Protein AF-A0A091WFA8-F1 (afdb_monomer_lite)

Radius of gyration: 13.47 Å; chains: 1; bounding box: 24×28×40 Å

Structure (mmCIF, N/CA/C/O backbone):
data_AF-A0A091WFA8-F1
#
_entry.id   AF-A0A091WFA8-F1
#
loop_
_atom_site.group_PDB
_atom_site.id
_atom_site.type_symbol
_atom_site.label_atom_id
_atom_site.label_alt_id
_atom_site.label_comp_id
_atom_site.label_asym_id
_atom_site.label_entity_id
_atom_site.label_seq_id
_atom_site.pdbx_PDB_ins_code
_atom_site.Cartn_x
_atom_site.Cartn_y
_atom_site.Cartn_z
_atom_site.occupancy
_atom_site.B_iso_or_equiv
_atom_site.auth_seq_id
_atom_site.auth_comp_id
_atom_site.auth_asym_id
_atom_site.auth_atom_id
_atom_site.pdbx_PDB_model_num
ATOM 1 N N . MET A 1 1 ? -10.189 20.119 -2.370 1.00 68.50 1 MET A N 1
ATOM 2 C CA . MET A 1 1 ? -11.393 19.409 -1.897 1.00 68.50 1 MET A CA 1
ATOM 3 C C . MET A 1 1 ? -11.334 17.909 -2.203 1.00 68.50 1 MET A C 1
ATOM 5 O O . MET A 1 1 ? -11.647 17.156 -1.308 1.00 68.50 1 MET A O 1
ATOM 9 N N . GLU A 1 2 ? -10.778 17.435 -3.322 1.00 70.19 2 GLU A N 1
ATOM 10 C CA . GLU A 1 2 ? -10.627 15.976 -3.578 1.00 70.19 2 GLU A CA 1
ATOM 11 C C . GLU A 1 2 ? -9.296 15.375 -3.068 1.00 70.19 2 GLU A C 1
ATOM 13 O O . GLU A 1 2 ? -9.226 14.260 -2.551 1.00 70.19 2 GLU A O 1
ATOM 18 N N . SER A 1 3 ? -8.207 16.148 -3.150 1.00 76.81 3 SER A N 1
ATOM 19 C CA . SER A 1 3 ? -6.851 15.680 -2.822 1.00 76.81 3 SER A CA 1
ATOM 20 C C . SER A 1 3 ? -6.654 15.316 -1.348 1.00 76.81 3 SER A C 1
ATOM 22 O O . SER A 1 3 ? -5.904 14.395 -1.030 1.00 76.81 3 SER A O 1
ATOM 24 N N . GLN A 1 4 ? -7.334 16.011 -0.431 1.00 81.69 4 GLN A N 1
ATOM 25 C CA . GLN A 1 4 ? -7.282 15.697 0.999 1.00 81.69 4 GLN A CA 1
ATOM 26 C C . GLN A 1 4 ? -8.005 14.387 1.319 1.00 81.69 4 GLN A C 1
ATOM 28 O O . GLN A 1 4 ? -7.520 13.624 2.153 1.00 81.69 4 GLN A O 1
ATOM 33 N N . TYR A 1 5 ? -9.119 14.105 0.639 1.00 81.88 5 TYR A N 1
ATOM 34 C CA . TYR A 1 5 ? -9.852 12.852 0.791 1.00 81.88 5 TYR A CA 1
ATOM 35 C C . TYR A 1 5 ? -9.010 11.669 0.301 1.00 81.88 5 TYR A C 1
ATOM 37 O O . TYR A 1 5 ? -8.769 10.732 1.065 1.00 81.88 5 TYR A O 1
ATOM 45 N N . LEU A 1 6 ? -8.429 11.772 -0.903 1.00 81.19 6 LEU A N 1
ATOM 46 C CA . LEU A 1 6 ? -7.483 10.772 -1.412 1.00 81.19 6 LEU A CA 1
ATOM 47 C C . LEU A 1 6 ? -6.297 10.572 -0.466 1.00 81.19 6 LEU A C 1
ATOM 49 O O . LEU A 1 6 ? -5.937 9.443 -0.147 1.00 81.19 6 LEU A O 1
ATOM 53 N N . LYS A 1 7 ? -5.710 11.657 0.044 1.00 82.00 7 LYS A N 1
ATOM 54 C CA . LYS A 1 7 ? -4.582 11.565 0.978 1.00 82.00 7 LYS A CA 1
ATOM 55 C C . LYS A 1 7 ? -4.973 10.894 2.298 1.00 82.00 7 LYS A C 1
ATOM 57 O O . LYS A 1 7 ? -4.145 10.204 2.884 1.00 82.00 7 LYS A O 1
ATOM 62 N N . ARG A 1 8 ? -6.210 11.065 2.766 1.00 82.50 8 ARG A N 1
ATOM 63 C CA . ARG A 1 8 ? -6.692 10.460 4.014 1.00 82.50 8 ARG A CA 1
ATOM 64 C C . ARG A 1 8 ? -7.022 8.976 3.848 1.00 82.50 8 ARG A C 1
ATOM 66 O O . ARG A 1 8 ? -6.673 8.190 4.720 1.00 82.50 8 ARG A O 1
ATOM 73 N N . CYS A 1 9 ? -7.650 8.597 2.737 1.00 81.94 9 CYS A N 1
ATOM 74 C CA . CYS A 1 9 ? -8.059 7.215 2.476 1.00 81.94 9 CYS A CA 1
ATOM 75 C C . CYS A 1 9 ? -6.920 6.352 1.920 1.00 81.94 9 CYS A C 1
ATOM 77 O O . CYS A 1 9 ? -6.731 5.219 2.352 1.00 81.94 9 CYS A O 1
ATOM 79 N N . LEU A 1 10 ? -6.147 6.888 0.975 1.00 81.12 10 LEU A N 1
ATOM 80 C CA . LEU A 1 10 ? -5.128 6.149 0.226 1.00 81.12 10 LEU A CA 1
ATOM 81 C C . LEU A 1 10 ? -3.704 6.561 0.597 1.00 81.12 10 LEU A C 1
ATOM 83 O O . LEU A 1 10 ? -2.768 5.854 0.248 1.00 81.12 10 LEU A O 1
ATOM 87 N N . GLY A 1 11 ? -3.501 7.667 1.318 1.00 85.62 11 GLY A N 1
ATOM 88 C CA . GLY A 1 11 ? -2.152 8.170 1.589 1.00 85.62 11 GLY A CA 1
ATOM 89 C C . GLY A 1 11 ? -1.296 7.207 2.409 1.00 85.62 11 GLY A C 1
ATOM 90 O O . GLY A 1 11 ? -0.132 7.009 2.078 1.00 85.62 11 GLY A O 1
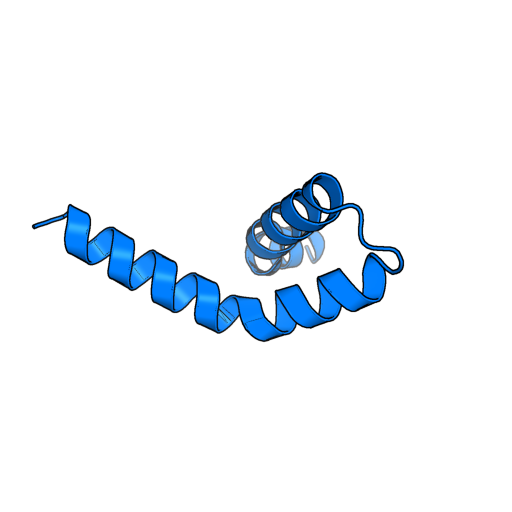ATOM 91 N N . SER A 1 12 ? -1.851 6.579 3.447 1.00 85.25 12 SER A N 1
ATOM 92 C CA . SER A 1 12 ? -1.110 5.598 4.257 1.00 85.25 12 SER A CA 1
ATOM 93 C C . SER A 1 12 ? -0.858 4.292 3.498 1.00 85.25 12 SER A C 1
ATOM 95 O O . SER A 1 12 ? 0.224 3.724 3.609 1.00 85.25 12 SER A O 1
ATOM 97 N N . CYS A 1 13 ? -1.835 3.853 2.699 1.00 87.12 13 CYS A N 1
ATOM 98 C CA . CYS A 1 13 ? -1.733 2.669 1.847 1.00 87.12 13 CYS A CA 1
ATOM 99 C C . CYS A 1 13 ? -0.640 2.851 0.787 1.00 87.12 13 CYS A C 1
ATOM 101 O O . CYS A 1 13 ? 0.313 2.079 0.741 1.00 87.12 13 CYS A O 1
ATOM 103 N N . LEU A 1 14 ? -0.719 3.933 0.008 1.00 89.00 14 LEU A N 1
ATOM 104 C CA . LEU A 1 14 ? 0.228 4.236 -1.062 1.00 89.00 14 LEU A CA 1
ATOM 105 C C . LEU A 1 14 ? 1.645 4.446 -0.537 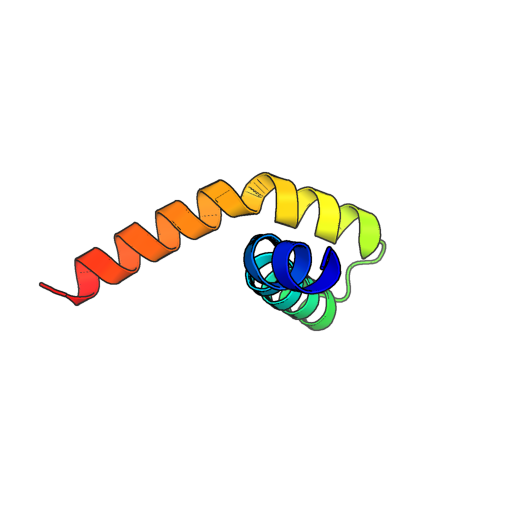1.00 89.00 14 LEU A C 1
ATOM 107 O O . LEU A 1 14 ? 2.583 3.965 -1.154 1.00 89.00 14 LEU A O 1
ATOM 111 N N . LYS A 1 15 ? 1.824 5.117 0.609 1.00 90.75 15 LYS A N 1
ATOM 112 C CA . LYS A 1 15 ? 3.157 5.294 1.207 1.00 90.75 15 LYS A CA 1
ATOM 113 C C . LYS A 1 15 ? 3.827 3.962 1.537 1.00 90.75 15 LYS A C 1
ATOM 115 O O . LYS A 1 15 ? 4.988 3.781 1.195 1.00 90.75 15 LYS A O 1
ATOM 120 N N . LYS A 1 16 ? 3.103 3.051 2.193 1.00 90.00 16 LYS A N 1
ATOM 121 C CA . LYS A 1 16 ? 3.625 1.726 2.557 1.00 90.00 16 LYS A CA 1
ATOM 122 C C . LYS A 1 16 ? 3.875 0.863 1.316 1.00 90.00 16 LYS A C 1
ATOM 124 O O . LYS A 1 16 ? 4.938 0.267 1.207 1.00 90.00 16 LYS A O 1
ATOM 129 N N . GLY A 1 17 ? 2.942 0.858 0.362 1.00 91.00 17 GLY A N 1
ATOM 130 C CA . GLY A 1 17 ? 3.100 0.109 -0.885 1.00 91.00 17 GLY A CA 1
ATOM 131 C C . GLY A 1 17 ? 4.276 0.606 -1.724 1.00 91.00 17 GLY A C 1
ATOM 132 O O . GLY A 1 17 ? 5.052 -0.198 -2.226 1.00 91.00 17 GLY A O 1
ATOM 1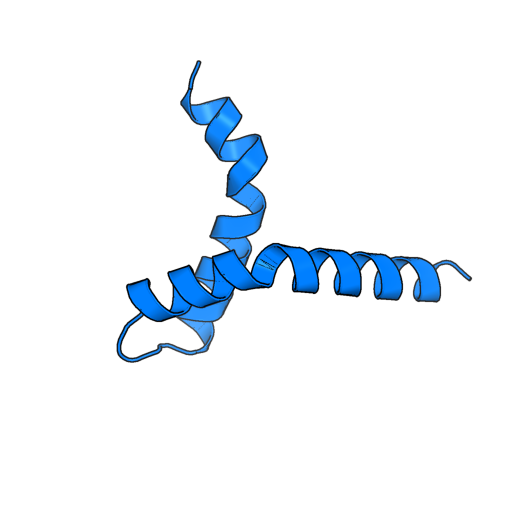33 N N . LEU A 1 18 ? 4.463 1.926 -1.823 1.00 92.06 18 LEU A N 1
ATOM 134 C CA . LEU A 1 18 ? 5.616 2.514 -2.508 1.00 92.06 18 LEU A CA 1
ATOM 135 C C . LEU A 1 18 ? 6.935 2.197 -1.795 1.00 92.06 18 LEU A C 1
ATOM 137 O O . LEU A 1 18 ? 7.918 1.938 -2.478 1.00 92.06 18 LEU A O 1
ATOM 141 N N . ALA A 1 19 ? 6.964 2.187 -0.459 1.00 92.81 19 ALA A N 1
ATOM 142 C CA . ALA A 1 19 ? 8.153 1.778 0.288 1.00 92.81 19 ALA A CA 1
ATOM 143 C C . ALA A 1 19 ? 8.551 0.330 -0.049 1.00 92.81 19 ALA A C 1
ATOM 145 O O . ALA A 1 19 ? 9.682 0.101 -0.461 1.00 92.81 19 ALA A O 1
ATOM 146 N N . GLU A 1 20 ? 7.602 -0.611 -0.015 1.00 90.69 20 GLU A N 1
ATOM 147 C CA . GLU A 1 20 ? 7.852 -2.020 -0.364 1.00 90.69 20 GLU A CA 1
ATOM 148 C C . GLU A 1 20 ? 8.294 -2.209 -1.824 1.00 90.69 20 GLU A C 1
ATOM 150 O O . GLU A 1 20 ? 9.175 -3.019 -2.110 1.00 90.69 20 GLU A O 1
ATOM 155 N N . VAL A 1 21 ? 7.713 -1.449 -2.760 1.00 93.12 21 VAL A N 1
ATOM 156 C CA . VAL A 1 21 ? 8.136 -1.464 -4.171 1.00 93.12 21 VAL A CA 1
ATOM 157 C C . VAL A 1 21 ? 9.581 -0.986 -4.311 1.00 93.12 21 VAL A C 1
ATOM 159 O O . VAL A 1 21 ? 10.351 -1.590 -5.055 1.00 93.12 21 VAL A O 1
ATOM 162 N N . VAL A 1 22 ? 9.965 0.080 -3.602 1.00 92.75 22 VAL A N 1
ATOM 163 C CA . VAL A 1 22 ? 11.338 0.608 -3.633 1.00 92.75 22 VAL A CA 1
ATOM 164 C C . VAL A 1 22 ? 12.321 -0.364 -2.982 1.00 92.75 22 VAL A C 1
ATOM 166 O O . VAL A 1 22 ? 13.410 -0.551 -3.516 1.00 92.75 22 VAL A O 1
ATOM 169 N N . GLU A 1 23 ? 11.945 -1.005 -1.876 1.00 91.75 23 GLU A N 1
ATOM 170 C CA . GLU A 1 23 ? 12.796 -1.983 -1.187 1.00 91.75 23 GLU A CA 1
ATOM 171 C C . GLU A 1 23 ? 13.021 -3.253 -2.014 1.00 91.75 23 GLU A C 1
ATOM 173 O O . GLU A 1 23 ? 14.133 -3.778 -2.043 1.00 91.75 23 GLU A O 1
ATOM 178 N N . ARG A 1 24 ? 11.988 -3.749 -2.704 1.00 89.25 24 ARG A N 1
ATOM 179 C CA . ARG A 1 24 ? 12.089 -4.989 -3.489 1.00 89.25 24 ARG A CA 1
ATOM 180 C C . ARG A 1 24 ? 12.588 -4.796 -4.914 1.00 89.25 24 ARG A C 1
ATOM 182 O O . ARG A 1 24 ? 13.052 -5.770 -5.496 1.00 89.25 24 ARG A O 1
ATOM 189 N N . GLN A 1 25 ? 12.438 -3.597 -5.482 1.00 91.12 25 GLN A N 1
ATOM 190 C CA . GLN A 1 25 ? 12.657 -3.312 -6.907 1.00 91.12 25 GLN A CA 1
ATOM 191 C C . GLN A 1 25 ? 12.124 -4.426 -7.830 1.00 9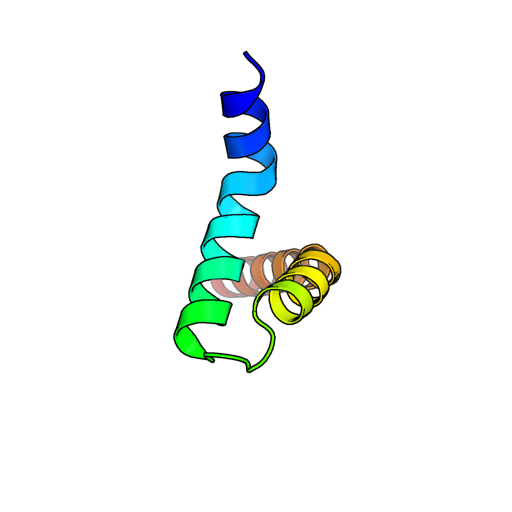1.12 25 GLN A C 1
ATOM 193 O O . GLN A 1 25 ? 12.890 -5.066 -8.555 1.00 91.12 25 GLN A O 1
ATOM 198 N N . PRO A 1 26 ? 10.807 -4.700 -7.802 1.00 89.50 26 PRO A N 1
ATOM 199 C CA . PRO A 1 26 ? 10.218 -5.672 -8.711 1.00 89.50 26 PRO A CA 1
ATOM 200 C C . PRO A 1 26 ? 10.396 -5.216 -10.166 1.00 89.50 26 PRO A C 1
ATOM 202 O O . PRO A 1 26 ? 10.418 -4.017 -10.448 1.00 89.50 26 PRO A O 1
ATOM 205 N N . ALA A 1 27 ? 10.469 -6.178 -11.090 1.00 89.81 27 ALA A N 1
ATOM 206 C CA . ALA A 1 27 ? 10.551 -5.898 -12.526 1.00 89.81 27 ALA A CA 1
ATOM 207 C C . ALA A 1 27 ? 9.359 -5.053 -13.017 1.00 89.81 27 ALA A C 1
ATOM 209 O O . ALA A 1 27 ? 9.546 -4.124 -13.800 1.00 89.81 27 ALA A O 1
ATOM 210 N N . ASP A 1 28 ? 8.166 -5.314 -12.465 1.00 93.50 28 ASP A N 1
ATOM 211 C CA . ASP A 1 28 ? 6.920 -4.615 -12.780 1.00 93.50 28 ASP A CA 1
ATOM 212 C C . ASP A 1 28 ? 6.332 -3.933 -11.527 1.00 93.50 28 ASP A C 1
ATOM 214 O O . ASP A 1 28 ? 5.476 -4.489 -10.828 1.00 93.50 28 ASP A O 1
ATOM 218 N N . PRO A 1 29 ? 6.771 -2.701 -11.205 1.00 90.31 29 PRO A N 1
ATOM 219 C CA . PRO A 1 29 ? 6.376 -2.004 -9.980 1.00 90.31 29 PRO A CA 1
ATOM 220 C C . PRO A 1 29 ? 4.888 -1.649 -9.921 1.00 90.31 29 PRO A C 1
ATOM 222 O O . PRO A 1 29 ? 4.318 -1.592 -8.833 1.00 90.31 29 PRO A O 1
ATOM 225 N N . ILE A 1 30 ? 4.244 -1.430 -11.070 1.00 91.94 30 ILE A N 1
ATOM 226 C CA . ILE A 1 30 ? 2.814 -1.095 -11.136 1.00 91.94 30 ILE A CA 1
ATOM 227 C C . ILE A 1 30 ? 1.964 -2.319 -10.781 1.00 91.94 30 ILE A C 1
ATOM 229 O O . ILE A 1 30 ? 1.054 -2.214 -9.958 1.00 91.94 30 ILE A O 1
ATOM 233 N N . GLU A 1 31 ? 2.277 -3.478 -11.363 1.00 92.94 31 GLU A N 1
ATOM 234 C CA . GLU A 1 31 ? 1.565 -4.729 -11.090 1.00 92.94 31 GLU A CA 1
ATOM 235 C C . GLU A 1 31 ? 1.781 -5.177 -9.642 1.00 92.94 31 GLU A C 1
ATOM 237 O O . GLU A 1 31 ? 0.817 -5.474 -8.931 1.00 92.94 31 GLU A O 1
ATOM 242 N N . TYR A 1 32 ? 3.024 -5.114 -9.153 1.00 91.75 32 TYR A N 1
ATOM 243 C CA . TYR A 1 32 ? 3.320 -5.408 -7.752 1.00 91.75 32 TYR A CA 1
ATOM 244 C C . TYR A 1 32 ? 2.509 -4.517 -6.807 1.00 91.75 32 TYR A C 1
ATOM 246 O O . TYR A 1 32 ? 1.876 -5.011 -5.872 1.00 91.75 32 TYR A O 1
ATOM 254 N N . LEU A 1 33 ? 2.482 -3.205 -7.065 1.00 91.00 33 LEU A N 1
ATOM 255 C CA . LEU A 1 33 ? 1.724 -2.266 -6.245 1.00 91.00 33 LEU A CA 1
ATOM 256 C C . LEU A 1 33 ? 0.218 -2.560 -6.289 1.00 91.00 33 LEU A C 1
ATOM 258 O O . LEU A 1 33 ? -0.443 -2.466 -5.256 1.00 91.00 33 LEU A O 1
ATOM 262 N N . ALA A 1 34 ? -0.329 -2.954 -7.441 1.00 90.88 34 ALA A N 1
ATOM 263 C CA . ALA A 1 34 ? -1.734 -3.339 -7.560 1.00 90.88 34 ALA A CA 1
ATOM 264 C C . ALA A 1 34 ? -2.063 -4.566 -6.692 1.00 90.88 34 ALA A C 1
ATOM 266 O O . ALA A 1 34 ? -3.014 -4.528 -5.903 1.00 90.88 34 ALA A O 1
ATOM 267 N N . HIS A 1 35 ? -1.242 -5.619 -6.762 1.00 91.38 35 HIS A N 1
ATOM 268 C CA . HIS A 1 35 ? -1.384 -6.797 -5.900 1.00 91.38 35 HIS A CA 1
ATOM 269 C C . HIS A 1 35 ? -1.217 -6.460 -4.415 1.00 91.38 35 HIS A C 1
ATOM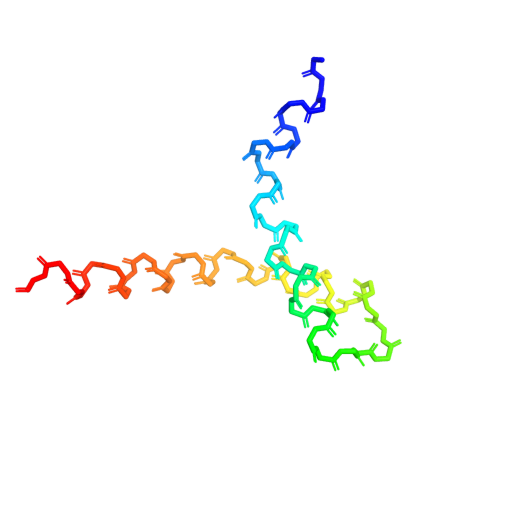 271 O O . HIS A 1 35 ? -1.948 -6.980 -3.565 1.00 91.38 35 HIS A O 1
ATOM 277 N N . TRP A 1 36 ? -0.287 -5.563 -4.094 1.00 90.56 36 TRP A N 1
ATOM 278 C CA . TRP A 1 36 ? -0.042 -5.109 -2.731 1.00 90.56 36 TRP A CA 1
ATOM 279 C C . TRP A 1 36 ? -1.254 -4.363 -2.161 1.00 90.56 36 TRP A C 1
ATOM 281 O O . TRP A 1 36 ? -1.721 -4.682 -1.067 1.00 90.56 36 TRP A O 1
ATOM 291 N N . ILE A 1 37 ? -1.827 -3.428 -2.927 1.00 89.75 37 ILE A N 1
ATOM 292 C CA . ILE A 1 37 ? -3.030 -2.679 -2.537 1.00 89.75 37 ILE A CA 1
ATOM 293 C C . ILE A 1 37 ? -4.231 -3.621 -2.384 1.00 89.75 37 ILE A C 1
ATOM 295 O O . ILE A 1 37 ? -5.003 -3.470 -1.437 1.00 89.75 37 ILE A O 1
ATOM 299 N N . TYR A 1 38 ? -4.371 -4.625 -3.253 1.00 88.69 38 TYR A N 1
ATOM 300 C CA . TYR A 1 38 ? -5.431 -5.631 -3.133 1.00 88.69 38 TYR A CA 1
ATOM 301 C C . TYR A 1 38 ? -5.334 -6.415 -1.812 1.00 88.69 38 TYR A C 1
ATOM 303 O O . TYR A 1 38 ? -6.336 -6.638 -1.131 1.00 88.69 38 TYR A O 1
ATOM 311 N N . ASN A 1 39 ? -4.112 -6.752 -1.392 1.00 87.50 39 ASN A N 1
ATOM 312 C CA . ASN A 1 39 ? -3.841 -7.443 -0.131 1.00 87.50 39 ASN A CA 1
ATOM 313 C C . ASN A 1 39 ? -3.751 -6.514 1.093 1.00 87.50 39 ASN A C 1
ATOM 315 O O . ASN A 1 39 ? -3.669 -7.003 2.223 1.00 87.50 39 ASN A O 1
ATOM 319 N N . TYR A 1 40 ? -3.813 -5.193 0.913 1.00 85.56 40 TYR A N 1
ATOM 320 C CA . TYR A 1 40 ? -3.598 -4.215 1.981 1.00 85.56 40 TYR A CA 1
ATOM 321 C C . TYR A 1 40 ? -4.581 -4.359 3.146 1.00 85.56 40 TYR A C 1
ATOM 323 O O . TYR A 1 40 ? -4.207 -4.166 4.301 1.00 85.56 40 TYR A O 1
ATOM 331 N N . ARG A 1 41 ? -5.835 -4.746 2.869 1.00 82.62 41 ARG A N 1
ATOM 332 C CA . ARG A 1 41 ? -6.831 -4.989 3.924 1.00 82.62 41 ARG A CA 1
ATOM 333 C C . ARG A 1 41 ? -6.368 -6.089 4.881 1.00 82.62 41 ARG A C 1
ATOM 335 O O . ARG A 1 41 ? -6.451 -5.906 6.088 1.00 82.62 41 ARG A O 1
ATOM 342 N N . ARG A 1 42 ? -5.829 -7.185 4.341 1.00 85.06 42 ARG A N 1
ATOM 343 C CA . ARG A 1 42 ? -5.309 -8.307 5.130 1.00 85.06 42 ARG A CA 1
ATOM 344 C C . ARG A 1 42 ? -4.115 -7.875 5.979 1.00 85.06 42 ARG A C 1
ATOM 346 O O . ARG A 1 42 ? -4.082 -8.190 7.160 1.00 85.06 42 ARG A O 1
ATOM 353 N N . ILE A 1 43 ? -3.203 -7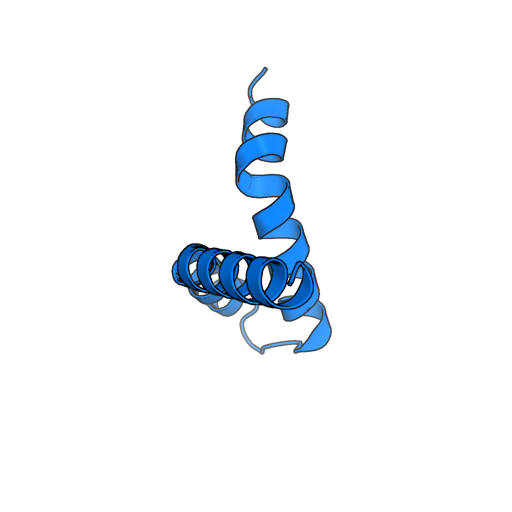.093 5.400 1.00 83.69 43 ILE A N 1
ATOM 354 C CA . ILE A 1 43 ? -2.043 -6.536 6.113 1.00 83.69 43 ILE A CA 1
ATOM 355 C C . ILE A 1 43 ? -2.502 -5.646 7.277 1.00 83.69 43 ILE A C 1
ATOM 357 O O . ILE A 1 43 ? -1.998 -5.786 8.384 1.00 83.69 43 ILE A O 1
ATOM 361 N N . LEU A 1 44 ? -3.494 -4.775 7.064 1.00 83.75 44 LEU A N 1
ATOM 362 C CA . LEU A 1 44 ? -4.046 -3.927 8.128 1.00 83.75 44 LEU A CA 1
ATOM 363 C C . LEU A 1 44 ? -4.685 -4.733 9.264 1.00 83.75 44 LEU A C 1
ATOM 365 O O . LEU A 1 44 ? -4.551 -4.360 10.429 1.00 83.75 44 LEU A O 1
ATOM 369 N N . ASP A 1 45 ? -5.409 -5.801 8.938 1.00 84.50 45 ASP A N 1
ATOM 370 C CA . ASP A 1 45 ? -5.992 -6.695 9.938 1.00 84.50 45 ASP A CA 1
ATOM 371 C C . ASP A 1 45 ? -4.909 -7.430 10.742 1.00 84.50 45 ASP A C 1
ATOM 373 O O . ASP A 1 45 ? -5.037 -7.564 11.960 1.00 84.50 45 ASP A O 1
ATOM 377 N N . GLU A 1 46 ? -3.818 -7.855 10.102 1.00 83.94 46 GLU A N 1
ATOM 378 C CA . GLU A 1 46 ? -2.663 -8.441 10.793 1.00 83.94 46 GLU A CA 1
ATOM 379 C C . GLU A 1 46 ? -1.936 -7.419 11.673 1.00 83.94 46 GLU A C 1
ATOM 381 O O . GLU A 1 46 ? -1.694 -7.701 12.844 1.00 83.94 46 GLU A O 1
ATOM 386 N N . GLU A 1 47 ? -1.677 -6.205 11.179 1.00 81.88 47 GLU A N 1
ATOM 387 C CA . GLU A 1 47 ? -1.072 -5.126 11.975 1.00 81.88 47 GLU A CA 1
ATOM 388 C C . GLU A 1 47 ? -1.914 -4.790 13.213 1.00 81.88 47 GLU A C 1
ATOM 390 O O . GLU A 1 47 ? -1.365 -4.581 14.294 1.00 81.88 47 GLU A O 1
ATOM 395 N N . LYS A 1 48 ? -3.248 -4.776 13.087 1.00 82.44 48 LYS A N 1
ATOM 396 C CA . LYS A 1 48 ? -4.152 -4.561 14.226 1.00 82.44 48 LYS A CA 1
ATOM 397 C C . LYS A 1 48 ? -4.075 -5.685 15.254 1.00 82.44 48 LYS A C 1
ATOM 399 O O . LYS A 1 48 ? -4.069 -5.398 16.447 1.00 82.44 48 LYS A O 1
ATOM 404 N N . LYS A 1 49 ? -4.020 -6.945 14.811 1.00 84.00 49 LYS A N 1
ATOM 405 C CA . LYS A 1 49 ? -3.886 -8.106 15.707 1.00 84.00 49 LYS A CA 1
ATOM 406 C C . LYS A 1 49 ? -2.553 -8.091 16.444 1.00 84.00 49 LYS A C 1
ATOM 408 O O . LYS A 1 49 ? -2.526 -8.294 17.652 1.00 84.00 49 LYS A O 1
ATOM 413 N N . VAL A 1 50 ? -1.471 -7.800 15.725 1.00 84.44 50 VAL A N 1
ATOM 414 C CA . VAL A 1 50 ? -0.137 -7.660 16.310 1.00 84.44 50 VAL A CA 1
ATOM 415 C C . VAL A 1 50 ? -0.150 -6.528 17.335 1.00 84.44 50 VAL A C 1
ATOM 417 O O . VAL A 1 50 ? 0.191 -6.763 18.487 1.00 84.44 50 VAL A O 1
ATOM 420 N N . ALA A 1 51 ? -0.632 -5.335 16.976 1.00 81.75 51 ALA A N 1
ATOM 421 C CA . ALA A 1 51 ? -0.718 -4.204 17.902 1.00 81.75 51 ALA A CA 1
ATOM 422 C C . ALA A 1 51 ? -1.537 -4.513 19.168 1.00 81.75 51 ALA A C 1
ATOM 424 O O . ALA A 1 51 ? -1.154 -4.076 20.248 1.00 81.75 51 ALA A O 1
ATOM 425 N N . ALA A 1 52 ? -2.621 -5.286 19.049 1.00 80.25 52 ALA A N 1
ATOM 426 C CA . ALA A 1 52 ? -3.397 -5.742 20.200 1.00 80.25 52 ALA A CA 1
ATOM 427 C C . ALA A 1 52 ? -2.593 -6.695 21.103 1.00 80.25 52 ALA A C 1
ATOM 429 O O . ALA A 1 52 ? -2.617 -6.531 22.314 1.00 80.25 52 ALA A O 1
ATOM 430 N N . SER A 1 53 ? -1.812 -7.619 20.529 1.00 79.12 53 SER A N 1
ATOM 431 C CA . SER A 1 53 ? -0.989 -8.556 21.314 1.00 79.12 53 SER A CA 1
ATOM 432 C C . SER A 1 53 ? 0.181 -7.918 22.071 1.00 79.12 53 SER A C 1
ATOM 434 O O . SER A 1 53 ? 0.664 -8.510 23.025 1.00 79.12 53 SER A O 1
ATOM 436 N N . TRP A 1 54 ? 0.646 -6.730 21.665 1.00 72.38 54 TRP A N 1
ATOM 437 C CA . TRP A 1 54 ? 1.699 -5.986 22.380 1.00 72.38 54 TRP A CA 1
ATOM 438 C C . TRP A 1 54 ? 1.148 -5.035 23.451 1.00 72.38 54 TRP A C 1
ATOM 440 O O . TRP A 1 54 ? 1.927 -4.366 24.128 1.00 72.38 54 TRP A O 1
ATOM 450 N N . ALA A 1 55 ? -0.177 -4.904 23.545 1.00 69.31 55 ALA A N 1
ATOM 451 C CA . ALA A 1 55 ? -0.847 -4.043 24.516 1.00 69.31 55 ALA A CA 1
ATOM 452 C C . ALA A 1 55 ? -1.278 -4.794 25.794 1.00 69.31 55 ALA A C 1
ATOM 454 O O . ALA A 1 55 ? -1.765 -4.152 26.725 1.00 69.31 55 ALA A O 1
ATOM 455 N N . GLU A 1 56 ? -1.093 -6.117 25.825 1.00 51.28 56 GLU A N 1
ATOM 456 C CA . GLU A 1 56 ? -1.283 -7.026 26.968 1.00 51.28 56 GLU A CA 1
ATOM 457 C C . GLU A 1 56 ? 0.053 -7.369 27.637 1.00 51.28 56 GLU A C 1
ATOM 459 O O . GLU A 1 56 ? 0.056 -7.482 28.885 1.00 51.28 56 GLU A O 1
#

pLDDT: mean 85.1, std 7.61, range [51.28, 93.5]

InterPro domains:
  IPR007858 Dpy-30 motif [PF05186] (1-41)
  IPR037856 Sdc1/DPY30 [PTHR23356] (4-48)
  IPR049630 DPY30 domain-containing protein-like, dimerization/docking domain [cd22966] (2-42)

Secondary structure (DSSP, 8-state):
--HHHHHHHTHHHHHHHHHHHHHH--S-HHHHHHHHHHHHHHHHHHHHHHHHHT--

Sequence (56 aa):
MESQYLKRCLGSCLKKGLAEVVERQPADPIEYLAHWIYNYRRILDEEKKVAASWAE

Organism: Opisthocomus hoazin (NCBI:txid30419)

Foldseek 3Di:
DVVVVCCVPCVVLCVVLVVVCVVVVDPDSVVSSVVSSVCVVVVVVVVVVVVVVVVD